Protein AF-A0A060BT26-F1 (afdb_monomer_lite)

Structure (mmCIF, N/CA/C/O backbone):
data_AF-A0A060BT26-F1
#
_entry.id   AF-A0A060BT26-F1
#
loop_
_atom_site.group_PDB
_atom_site.id
_atom_site.type_symbol
_atom_site.label_atom_id
_atom_site.label_alt_id
_atom_site.label_comp_id
_atom_site.label_asym_id
_atom_site.label_entity_id
_atom_site.label_seq_id
_atom_site.pdbx_PDB_ins_code
_atom_site.Cartn_x
_atom_site.Cartn_y
_atom_site.Cartn_z
_atom_site.occupancy
_atom_site.B_iso_or_equiv
_atom_site.auth_seq_id
_atom_site.auth_comp_id
_atom_site.auth_asym_id
_atom_site.auth_atom_id
_atom_site.pdbx_PDB_model_num
ATOM 1 N N . VAL A 1 1 ? -4.367 9.758 -5.819 1.00 43.41 1 VAL A N 1
ATOM 2 C CA . VAL A 1 1 ? -3.385 9.398 -6.867 1.00 43.41 1 VAL A CA 1
ATOM 3 C C . VAL A 1 1 ? -2.254 8.696 -6.158 1.00 43.41 1 VAL A C 1
ATOM 5 O O . VAL A 1 1 ? -1.632 9.319 -5.309 1.00 43.41 1 VAL A O 1
ATOM 8 N N . GLY A 1 2 ? -2.111 7.391 -6.385 1.00 46.22 2 GLY A N 1
ATOM 9 C CA . GLY A 1 2 ? -1.013 6.636 -5.802 1.00 46.22 2 GLY A CA 1
ATOM 10 C C . GLY A 1 2 ? 0.301 7.051 -6.458 1.00 46.22 2 GLY A C 1
ATOM 11 O O . GLY A 1 2 ? 0.306 7.402 -7.641 1.00 46.22 2 GLY A O 1
ATOM 12 N N . PRO A 1 3 ? 1.386 7.070 -5.694 1.00 51.25 3 PRO A N 1
ATOM 13 C CA . PRO A 1 3 ? 2.658 7.548 -6.185 1.00 51.25 3 PRO A CA 1
ATOM 14 C C . PRO A 1 3 ? 3.300 6.554 -7.169 1.00 51.25 3 PRO A C 1
ATOM 16 O O . PRO A 1 3 ? 2.984 5.362 -7.186 1.00 51.25 3 PRO A O 1
ATOM 19 N N . SER A 1 4 ? 4.150 7.074 -8.053 1.00 56.00 4 SER A N 1
ATOM 20 C CA . SER A 1 4 ? 4.577 6.404 -9.289 1.00 56.00 4 SER A CA 1
ATOM 21 C C . SER A 1 4 ? 5.603 5.281 -9.085 1.00 56.00 4 SER A C 1
ATOM 23 O O . SER A 1 4 ? 5.940 4.595 -10.049 1.00 56.00 4 SER A O 1
ATOM 25 N N . TRP A 1 5 ? 6.114 5.093 -7.862 1.00 63.78 5 TRP A N 1
ATOM 26 C CA . TRP A 1 5 ? 7.195 4.161 -7.526 1.00 63.78 5 TRP A CA 1
ATOM 27 C C . TRP A 1 5 ? 6.866 3.296 -6.301 1.00 63.78 5 TRP A C 1
ATOM 29 O O . TRP A 1 5 ? 6.095 3.681 -5.424 1.00 63.78 5 TRP A O 1
ATOM 39 N N . VAL A 1 6 ? 7.492 2.115 -6.226 1.00 70.19 6 VAL A N 1
ATOM 40 C CA . VAL A 1 6 ? 7.308 1.145 -5.127 1.00 70.19 6 VAL A CA 1
ATOM 41 C C . VAL A 1 6 ? 7.586 1.774 -3.756 1.00 70.19 6 VAL A C 1
ATOM 43 O O . VAL A 1 6 ? 6.812 1.560 -2.826 1.00 70.19 6 VAL A O 1
ATOM 46 N N . GLY A 1 7 ? 8.648 2.579 -3.638 1.00 73.25 7 GLY A N 1
ATOM 47 C CA . GLY A 1 7 ? 9.044 3.213 -2.375 1.00 73.25 7 GLY A CA 1
ATOM 48 C C . GLY A 1 7 ? 7.981 4.155 -1.810 1.00 73.25 7 GLY A C 1
ATOM 49 O O . GLY A 1 7 ? 7.688 4.124 -0.619 1.00 73.25 7 GLY A O 1
ATOM 50 N N . ASP A 1 8 ? 7.313 4.919 -2.664 1.00 81.50 8 ASP A N 1
ATOM 51 C CA . ASP A 1 8 ? 6.267 5.822 -2.205 1.00 81.50 8 ASP A CA 1
ATOM 52 C C . ASP A 1 8 ? 5.002 5.063 -1.760 1.00 81.50 8 ASP A C 1
ATOM 54 O O . ASP A 1 8 ? 4.287 5.506 -0.861 1.00 81.50 8 ASP A O 1
ATOM 58 N N . MET A 1 9 ? 4.722 3.897 -2.355 1.00 84.81 9 MET A N 1
ATOM 59 C CA . MET A 1 9 ? 3.626 3.027 -1.912 1.00 84.81 9 MET A CA 1
ATOM 60 C C . MET A 1 9 ? 3.907 2.429 -0.526 1.00 84.81 9 MET A C 1
ATOM 62 O O . MET A 1 9 ? 2.990 2.309 0.284 1.00 84.81 9 MET A O 1
ATOM 66 N N . VAL A 1 10 ? 5.174 2.117 -0.225 1.00 84.94 10 VAL A N 1
ATOM 67 C CA . VAL A 1 10 ? 5.596 1.729 1.132 1.00 84.94 10 VAL A CA 1
ATOM 68 C C . VAL A 1 10 ? 5.324 2.873 2.113 1.00 84.94 10 VAL A C 1
ATOM 70 O O . VAL A 1 10 ? 4.734 2.646 3.166 1.00 84.94 10 VAL A O 1
ATOM 73 N N . MET A 1 11 ? 5.654 4.115 1.744 1.00 88.81 11 MET A N 1
ATOM 74 C CA . MET A 1 11 ? 5.358 5.285 2.581 1.00 88.81 11 MET A CA 1
ATOM 75 C C . MET A 1 11 ? 3.849 5.525 2.749 1.00 88.81 11 MET A C 1
ATOM 77 O O . MET A 1 11 ? 3.402 5.900 3.837 1.00 88.81 11 MET A O 1
ATOM 81 N N . ALA A 1 12 ? 3.047 5.263 1.712 1.00 90.06 12 ALA A N 1
ATOM 82 C CA . ALA A 1 12 ? 1.594 5.435 1.740 1.00 90.06 12 ALA A CA 1
ATOM 83 C C . ALA A 1 12 ? 0.892 4.541 2.778 1.00 90.06 12 ALA A C 1
ATOM 85 O O . ALA A 1 12 ? -0.180 4.911 3.262 1.00 90.06 12 ALA A O 1
ATOM 86 N N . ALA A 1 13 ? 1.495 3.413 3.173 1.00 92.50 13 ALA A N 1
ATOM 87 C CA . ALA A 1 13 ? 0.957 2.553 4.227 1.00 92.50 13 ALA A CA 1
ATOM 88 C C . ALA A 1 13 ? 0.772 3.309 5.556 1.00 92.50 13 ALA A C 1
ATOM 90 O O . ALA A 1 13 ? -0.274 3.183 6.191 1.00 92.50 13 ALA A O 1
ATOM 91 N N . SER A 1 14 ? 1.729 4.171 5.924 1.00 93.94 14 SER A N 1
ATOM 92 C CA . SER A 1 14 ? 1.643 4.982 7.150 1.00 93.94 14 SER A CA 1
ATOM 93 C C . SER A 1 14 ? 0.442 5.937 7.142 1.00 93.94 14 SER A C 1
ATOM 95 O O . SER A 1 14 ? -0.265 6.077 8.139 1.00 93.94 14 SER A O 1
ATOM 97 N N . LEU A 1 15 ? 0.154 6.551 5.991 1.00 93.44 15 LEU A N 1
ATOM 98 C CA . LEU A 1 15 ? -1.002 7.425 5.822 1.00 93.44 15 LEU A CA 1
ATOM 99 C C . LEU A 1 15 ? -2.313 6.640 5.930 1.00 93.44 15 LEU A C 1
ATOM 101 O O . LEU A 1 15 ? -3.255 7.102 6.571 1.00 93.44 15 LEU A O 1
ATOM 105 N N . ILE A 1 16 ? -2.377 5.456 5.319 1.00 94.88 16 ILE A N 1
ATOM 106 C CA . ILE A 1 16 ? -3.562 4.587 5.353 1.00 94.88 16 ILE A CA 1
ATOM 107 C C . ILE A 1 16 ? -3.877 4.170 6.791 1.00 94.88 16 ILE A C 1
ATOM 109 O O . ILE A 1 16 ? -5.034 4.215 7.205 1.00 94.88 16 ILE A O 1
ATOM 113 N N . GLU A 1 17 ? -2.856 3.843 7.577 1.00 95.00 17 GLU A N 1
ATOM 114 C CA . GLU A 1 17 ? -3.005 3.517 8.994 1.00 95.00 17 GLU A CA 1
ATOM 115 C C . GLU A 1 17 ? -3.592 4.692 9.797 1.00 95.00 17 GLU A C 1
ATOM 117 O O . GLU A 1 17 ? -4.583 4.523 10.511 1.00 95.00 17 GLU A O 1
ATOM 122 N N . VAL A 1 18 ? -3.070 5.908 9.607 1.00 96.19 18 VAL A N 1
ATOM 123 C CA . VAL A 1 18 ? -3.605 7.115 10.265 1.00 96.19 18 VAL A CA 1
ATOM 124 C C . VAL A 1 18 ? -5.052 7.395 9.853 1.00 96.19 18 VAL A C 1
ATOM 126 O O . VAL A 1 18 ? -5.880 7.737 10.700 1.00 96.19 18 VAL A O 1
ATOM 129 N N . LEU A 1 19 ? -5.383 7.241 8.568 1.00 95.25 19 LEU A N 1
ATOM 130 C CA . LEU A 1 19 ? -6.747 7.434 8.073 1.00 95.25 19 LEU A CA 1
ATOM 131 C C . LEU A 1 19 ? -7.727 6.440 8.699 1.00 95.25 19 LEU A C 1
ATOM 133 O O . LEU A 1 19 ? -8.821 6.840 9.087 1.00 95.25 19 LEU A O 1
ATOM 137 N N . ARG A 1 20 ? -7.329 5.175 8.867 1.00 95.00 20 ARG A N 1
ATOM 138 C CA . ARG A 1 20 ? -8.162 4.161 9.532 1.00 95.00 20 ARG A CA 1
ATOM 139 C C . ARG A 1 20 ? -8.398 4.461 11.004 1.00 95.00 20 ARG A C 1
ATOM 141 O O . ARG A 1 20 ? -9.481 4.180 11.501 1.00 95.00 20 ARG A O 1
ATOM 148 N N . MET A 1 21 ? -7.405 5.011 11.700 1.00 95.50 21 MET A N 1
ATOM 149 C CA . MET A 1 21 ? -7.575 5.401 13.103 1.00 95.50 21 MET A CA 1
ATOM 150 C C . MET A 1 21 ? -8.525 6.589 13.253 1.00 95.50 21 MET A C 1
ATOM 152 O O . MET A 1 21 ? -9.319 6.623 14.188 1.00 95.50 21 MET A O 1
ATOM 156 N N . ARG A 1 22 ? -8.442 7.566 12.343 1.00 96.25 22 ARG A N 1
ATOM 157 C CA . ARG A 1 22 ? -9.278 8.774 12.392 1.00 96.25 22 ARG A CA 1
ATOM 158 C C . ARG A 1 22 ? -10.706 8.524 11.909 1.00 96.25 22 ARG A C 1
ATOM 160 O O . ARG A 1 22 ? -11.631 9.090 12.471 1.00 96.25 22 ARG A O 1
ATOM 167 N N . GLU A 1 23 ? -10.876 7.669 10.905 1.00 95.06 23 GLU A N 1
ATOM 168 C CA . GLU A 1 23 ? -12.155 7.406 10.235 1.00 95.06 23 GLU A CA 1
ATOM 169 C C . GLU A 1 23 ? -12.424 5.886 10.125 1.00 95.06 23 GLU A C 1
ATOM 171 O O . GLU A 1 23 ? -12.443 5.332 9.020 1.00 95.06 23 GLU A O 1
ATOM 176 N N . PRO A 1 24 ? -12.641 5.170 11.248 1.00 89.19 24 PRO A N 1
ATOM 177 C CA . PRO A 1 24 ? -12.653 3.699 11.293 1.00 89.19 24 PRO A CA 1
ATOM 178 C C . PRO A 1 24 ? -13.760 3.007 10.477 1.00 89.19 24 PRO A C 1
ATOM 180 O O . PRO A 1 24 ? -13.701 1.795 10.281 1.00 89.19 24 PRO A O 1
ATOM 183 N N . GLY A 1 25 ? -14.749 3.744 9.963 1.00 91.88 25 GLY A N 1
ATOM 184 C CA . GLY A 1 25 ? -15.808 3.218 9.091 1.00 91.88 25 GLY A CA 1
ATOM 185 C C . GLY A 1 25 ? -15.642 3.547 7.605 1.00 91.88 25 GLY A C 1
ATOM 186 O O . GLY A 1 25 ? -16.482 3.150 6.797 1.00 91.88 25 GLY A O 1
ATOM 187 N N . ARG A 1 26 ? -14.602 4.298 7.221 1.00 94.50 26 ARG A N 1
ATOM 188 C CA . ARG A 1 26 ? -14.473 4.826 5.860 1.00 94.50 26 ARG A CA 1
ATOM 189 C C . ARG A 1 26 ? -13.572 3.921 5.010 1.00 94.50 26 ARG A C 1
ATOM 191 O O . ARG A 1 26 ? -12.381 3.811 5.296 1.00 94.50 26 ARG A O 1
ATOM 198 N N . PRO A 1 27 ? -14.102 3.261 3.962 1.00 94.44 27 PRO A N 1
ATOM 199 C CA . PRO A 1 27 ? -13.309 2.354 3.143 1.00 94.44 27 PRO A CA 1
ATOM 200 C C . PRO A 1 27 ? -12.262 3.113 2.326 1.00 94.44 27 PRO A C 1
ATOM 202 O O . PRO A 1 27 ? -12.549 4.161 1.746 1.00 94.44 27 PRO A O 1
ATOM 205 N N . ILE A 1 28 ? -11.058 2.548 2.242 1.00 95.19 28 ILE A N 1
ATOM 206 C CA . ILE A 1 28 ? -9.931 3.136 1.514 1.00 95.19 28 ILE A CA 1
ATOM 207 C C . ILE A 1 28 ? -9.638 2.277 0.285 1.00 95.19 28 ILE A C 1
ATOM 209 O O . ILE A 1 28 ? -9.250 1.118 0.411 1.00 95.19 28 ILE A O 1
ATOM 213 N N . ASP A 1 29 ? -9.801 2.854 -0.903 1.00 95.06 29 ASP A N 1
ATOM 214 C CA . ASP A 1 29 ? -9.373 2.241 -2.159 1.00 95.06 29 ASP A CA 1
ATOM 215 C C . ASP A 1 29 ? -8.090 2.925 -2.653 1.00 95.06 29 ASP A C 1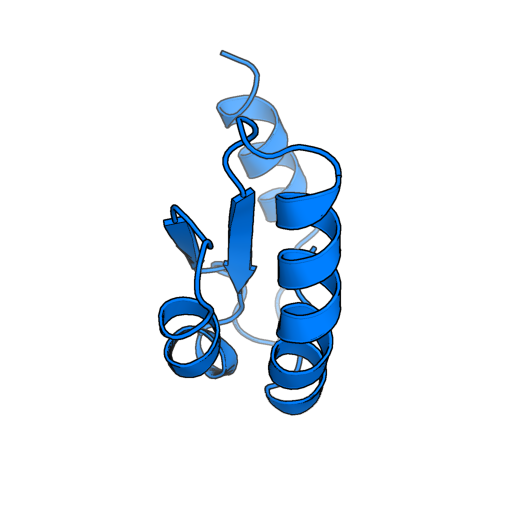
ATOM 217 O O . ASP A 1 29 ? -7.960 4.150 -2.597 1.00 95.06 29 ASP A O 1
ATOM 221 N N . VAL A 1 30 ? -7.138 2.138 -3.153 1.00 91.56 30 VAL A N 1
ATOM 222 C CA . VAL A 1 30 ? -5.831 2.626 -3.613 1.00 91.56 30 VAL A CA 1
ATOM 223 C C . VAL A 1 30 ? -5.682 2.383 -5.104 1.00 91.56 30 VAL A C 1
ATOM 225 O O . VAL A 1 30 ? -5.718 1.249 -5.564 1.00 91.56 30 VAL A O 1
ATOM 228 N N . LEU A 1 31 ? -5.453 3.452 -5.862 1.00 91.06 31 LEU A N 1
ATOM 229 C CA . LEU A 1 31 ? -5.033 3.374 -7.259 1.00 91.06 31 LEU A CA 1
ATOM 230 C C . LEU A 1 31 ? -3.512 3.209 -7.320 1.00 91.06 31 LEU A C 1
ATOM 232 O O . LEU A 1 31 ? -2.803 4.073 -6.805 1.00 91.06 31 LEU A O 1
ATOM 236 N N . ALA A 1 32 ? -3.014 2.145 -7.951 1.00 87.88 32 ALA A N 1
ATOM 237 C CA . ALA A 1 32 ? -1.581 1.843 -8.014 1.00 87.88 32 ALA A CA 1
ATOM 238 C C . ALA A 1 32 ? -1.135 1.437 -9.431 1.00 87.88 32 ALA A C 1
ATOM 240 O O . ALA A 1 32 ? -1.848 0.678 -10.092 1.00 87.88 32 ALA A O 1
ATOM 241 N N . PRO A 1 33 ? 0.036 1.891 -9.915 1.00 84.19 33 PRO A N 1
ATOM 242 C CA . PRO A 1 33 ? 0.598 1.410 -11.177 1.00 84.19 33 PRO A CA 1
ATOM 243 C C . PRO A 1 33 ? 0.982 -0.079 -11.084 1.00 84.19 33 PRO A C 1
ATOM 245 O O . PRO A 1 33 ? 1.240 -0.564 -9.978 1.00 84.19 33 PRO A O 1
ATOM 248 N N . PRO A 1 34 ? 1.101 -0.806 -12.216 1.00 84.75 34 PRO A N 1
ATOM 249 C CA . PRO A 1 34 ? 1.382 -2.244 -12.221 1.00 84.75 34 PRO A CA 1
ATOM 250 C C . PRO A 1 34 ? 2.571 -2.673 -11.354 1.00 84.75 34 PRO A C 1
ATOM 252 O O . PRO A 1 34 ? 2.472 -3.654 -10.621 1.00 84.75 34 PRO A O 1
ATOM 255 N N . ALA A 1 35 ? 3.655 -1.890 -11.366 1.00 83.62 35 ALA A N 1
ATOM 256 C CA . ALA A 1 35 ? 4.856 -2.153 -10.574 1.00 83.62 35 ALA A CA 1
ATOM 257 C C . ALA A 1 35 ? 4.625 -2.079 -9.052 1.00 83.62 35 ALA A C 1
ATOM 259 O O . ALA A 1 35 ? 5.276 -2.793 -8.295 1.00 83.62 35 ALA A O 1
ATOM 260 N N . ALA A 1 36 ? 3.687 -1.245 -8.593 1.00 87.31 36 ALA A N 1
ATOM 261 C CA . ALA A 1 36 ? 3.379 -1.064 -7.174 1.00 87.31 36 ALA A CA 1
ATOM 262 C C . ALA A 1 36 ? 2.175 -1.900 -6.703 1.00 87.31 36 ALA A C 1
ATOM 264 O O . ALA A 1 36 ? 1.913 -1.963 -5.501 1.00 87.31 36 ALA A O 1
ATOM 265 N N . LEU A 1 37 ? 1.447 -2.562 -7.614 1.00 88.44 37 LEU A N 1
ATOM 266 C CA . LEU A 1 37 ? 0.277 -3.377 -7.270 1.00 88.44 37 LEU A CA 1
ATOM 267 C C . LEU A 1 37 ? 0.555 -4.473 -6.229 1.00 88.44 37 LEU A C 1
ATOM 269 O O . LEU A 1 37 ? -0.301 -4.652 -5.361 1.00 88.44 37 LEU A O 1
ATOM 273 N N . PRO A 1 38 ? 1.683 -5.217 -6.274 1.00 90.69 38 PRO A N 1
ATOM 274 C CA . PRO A 1 38 ? 1.963 -6.234 -5.263 1.00 90.69 38 PRO A CA 1
ATOM 275 C C . PRO A 1 38 ? 2.044 -5.641 -3.855 1.00 90.69 38 PRO A C 1
ATOM 277 O O . PRO A 1 38 ? 1.427 -6.180 -2.946 1.00 90.69 38 PRO A O 1
ATOM 280 N N . VAL A 1 39 ? 2.720 -4.498 -3.696 1.00 90.50 39 VAL A N 1
ATOM 281 C CA . VAL A 1 39 ? 2.843 -3.808 -2.401 1.00 90.50 39 VAL A CA 1
ATOM 282 C C . VAL A 1 39 ? 1.500 -3.239 -1.959 1.00 90.50 39 VAL A C 1
ATOM 284 O O . VAL A 1 39 ? 1.081 -3.460 -0.829 1.00 90.50 39 VAL A O 1
ATOM 287 N N . ALA A 1 40 ? 0.777 -2.568 -2.858 1.00 90.38 40 ALA A N 1
ATOM 288 C CA . ALA A 1 40 ? -0.508 -1.955 -2.537 1.00 90.38 40 ALA A CA 1
ATOM 289 C C . ALA A 1 40 ? -1.566 -2.973 -2.067 1.00 90.38 40 ALA A C 1
ATOM 291 O O . ALA A 1 40 ? -2.393 -2.640 -1.220 1.00 90.38 40 ALA A O 1
ATOM 292 N N . ARG A 1 41 ? -1.520 -4.216 -2.569 1.00 93.75 41 ARG A N 1
ATOM 293 C CA . ARG A 1 41 ? -2.399 -5.313 -2.124 1.00 93.75 41 ARG A CA 1
ATOM 294 C C . ARG A 1 41 ? -2.078 -5.842 -0.725 1.00 93.75 41 ARG A C 1
ATOM 296 O O . ARG A 1 41 ? -2.925 -6.500 -0.133 1.00 93.75 41 ARG A O 1
ATOM 303 N N . MET A 1 42 ? -0.879 -5.580 -0.208 1.00 94.75 42 MET A N 1
ATOM 304 C CA . MET A 1 42 ? -0.450 -6.029 1.121 1.00 94.75 42 MET A CA 1
ATOM 305 C C . MET A 1 42 ? -0.757 -5.006 2.222 1.00 94.75 42 MET A C 1
ATOM 307 O O . MET A 1 42 ? -0.625 -5.329 3.401 1.00 94.75 42 MET A O 1
ATOM 311 N N . ILE A 1 43 ? -1.158 -3.777 1.874 1.00 94.12 43 ILE A N 1
ATOM 312 C CA . ILE A 1 43 ? -1.394 -2.724 2.868 1.00 94.12 43 ILE A CA 1
ATOM 313 C C . ILE A 1 43 ? -2.681 -3.010 3.648 1.00 94.12 43 ILE A C 1
ATOM 315 O O . ILE A 1 43 ? -3.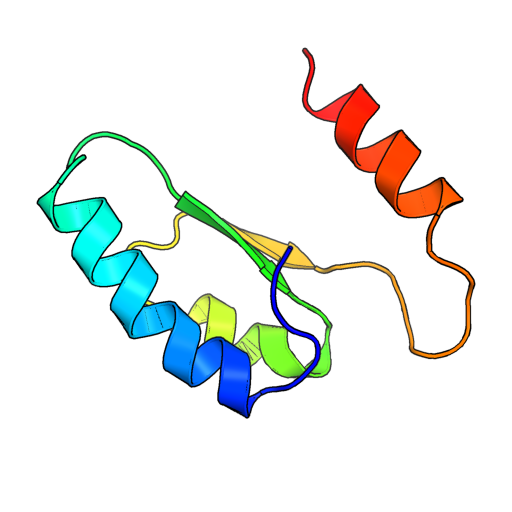784 -3.030 3.096 1.00 94.12 43 ILE A O 1
ATOM 319 N N . LEU A 1 44 ? -2.541 -3.179 4.963 1.00 91.94 44 LEU A N 1
ATOM 320 C CA . LEU A 1 44 ? -3.655 -3.503 5.843 1.00 91.94 44 LEU A CA 1
ATOM 321 C C . LEU A 1 44 ? -4.688 -2.368 5.896 1.00 91.94 44 LEU A C 1
ATOM 323 O O . LEU A 1 44 ? -4.406 -1.235 6.287 1.00 91.94 44 LEU A O 1
ATOM 327 N N . GLY 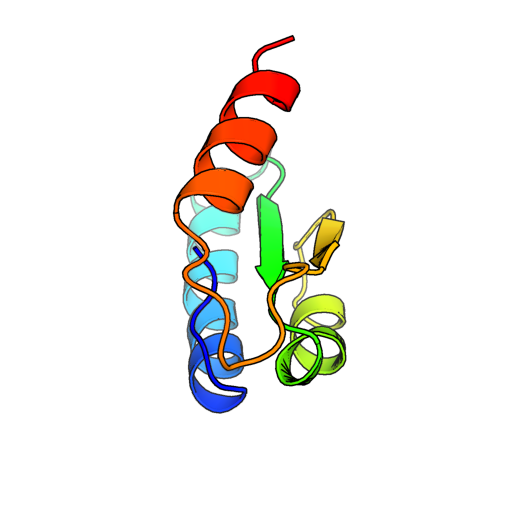A 1 45 ? -5.929 -2.724 5.573 1.00 91.38 45 GLY A N 1
ATOM 328 C CA . GLY A 1 45 ? -7.074 -1.818 5.584 1.00 91.38 45 GLY A CA 1
ATOM 329 C C . GLY A 1 45 ? -7.232 -0.969 4.325 1.00 91.38 45 GLY A C 1
ATOM 330 O O . GLY A 1 45 ? -8.083 -0.081 4.288 1.00 91.38 45 GLY A O 1
ATOM 331 N N . VAL A 1 46 ? -6.493 -1.305 3.266 1.00 94.62 46 VAL A N 1
ATOM 332 C CA . VAL A 1 46 ? -6.955 -1.054 1.900 1.00 94.62 46 VAL A CA 1
ATOM 333 C C . VAL A 1 46 ? -8.057 -2.058 1.573 1.00 94.62 46 VAL A C 1
ATOM 335 O O . VAL A 1 46 ? -7.868 -3.266 1.692 1.00 94.62 46 VAL A O 1
ATOM 338 N N . ARG A 1 47 ? -9.219 -1.559 1.150 1.00 95.75 47 ARG A N 1
ATOM 339 C CA . ARG A 1 47 ? -10.359 -2.379 0.724 1.00 95.75 47 ARG A CA 1
ATOM 340 C C . ARG A 1 47 ? -10.160 -2.910 -0.692 1.00 95.75 47 ARG A C 1
ATOM 342 O O . ARG A 1 47 ? -10.395 -4.087 -0.947 1.00 95.75 47 ARG A O 1
ATOM 349 N N . ARG A 1 48 ? -9.774 -2.039 -1.628 1.00 94.00 48 ARG A N 1
ATOM 350 C CA . ARG A 1 48 ? -9.522 -2.410 -3.028 1.00 94.00 48 ARG A CA 1
ATOM 351 C C . ARG A 1 48 ? -8.268 -1.735 -3.542 1.00 94.00 48 ARG A C 1
ATOM 353 O O . ARG A 1 48 ? -8.078 -0.536 -3.352 1.00 94.00 48 ARG A O 1
ATOM 360 N N . THR A 1 49 ? -7.457 -2.491 -4.270 1.00 92.12 49 THR A N 1
ATOM 361 C CA . THR A 1 49 ? -6.373 -1.935 -5.076 1.00 92.12 49 THR A CA 1
ATOM 362 C C . THR A 1 49 ? -6.804 -1.909 -6.536 1.00 92.12 49 THR A C 1
ATOM 364 O O . THR A 1 49 ? -7.052 -2.957 -7.131 1.00 92.12 49 THR A O 1
ATOM 367 N N . ILE A 1 50 ? -6.891 -0.717 -7.113 1.00 90.56 50 ILE A N 1
ATOM 368 C CA . ILE A 1 50 ? -7.326 -0.488 -8.487 1.00 90.56 50 ILE A CA 1
ATOM 369 C C . ILE A 1 50 ? -6.075 -0.273 -9.351 1.00 90.56 50 ILE A C 1
ATOM 371 O O . ILE A 1 50 ? -5.300 0.650 -9.079 1.00 90.56 50 ILE A O 1
ATOM 375 N N . PRO A 1 51 ? -5.831 -1.107 -10.375 1.00 87.06 51 PRO A N 1
ATOM 376 C CA . PRO A 1 51 ? -4.705 -0.910 -11.272 1.00 87.06 51 PRO A CA 1
ATOM 377 C C . PRO A 1 51 ? -4.870 0.393 -12.054 1.00 87.06 51 PRO A C 1
ATOM 379 O O . PRO A 1 51 ? -5.876 0.617 -12.724 1.00 87.06 51 PRO A O 1
ATOM 382 N N . LEU A 1 52 ? -3.860 1.255 -11.982 1.00 82.00 52 LEU A N 1
ATOM 383 C CA . LEU A 1 52 ? -3.763 2.421 -12.842 1.00 82.00 52 LEU A CA 1
ATOM 384 C C . LEU A 1 52 ? -3.335 1.919 -14.229 1.00 82.00 52 LEU A C 1
ATOM 386 O O . LEU A 1 52 ? -2.193 1.497 -14.405 1.00 82.00 52 LEU A O 1
ATOM 390 N N . GLY A 1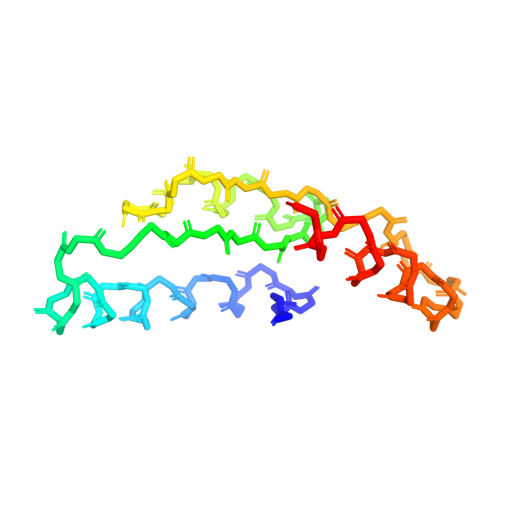 53 ? -4.252 1.929 -15.199 1.00 66.00 53 GLY A N 1
ATOM 391 C CA . GLY A 1 53 ? -4.038 1.453 -16.576 1.00 66.00 53 GLY A CA 1
ATOM 392 C C . GLY A 1 53 ? -3.126 2.343 -17.426 1.00 66.00 53 GLY A C 1
ATOM 393 O O . GLY A 1 53 ? -3.375 2.518 -18.611 1.00 66.00 53 GLY A O 1
ATOM 394 N N . LEU A 1 54 ? -2.107 2.950 -16.822 1.00 58.44 54 LEU A N 1
ATOM 395 C CA . LEU A 1 54 ? -1.160 3.837 -17.483 1.00 58.44 54 LEU A CA 1
ATOM 396 C C . LEU A 1 54 ? 0.218 3.182 -17.409 1.00 58.44 54 LEU A C 1
ATOM 398 O O . LEU A 1 54 ? 0.914 3.266 -16.395 1.00 58.44 54 LEU A O 1
ATOM 402 N N . ALA A 1 55 ? 0.591 2.480 -18.478 1.00 47.75 55 ALA A N 1
ATOM 403 C CA . ALA A 1 55 ? 1.988 2.153 -18.717 1.00 47.75 55 ALA A CA 1
ATOM 404 C C . ALA A 1 55 ? 2.757 3.465 -18.956 1.00 47.75 55 ALA A C 1
ATOM 406 O O . ALA A 1 55 ? 2.215 4.425 -19.504 1.00 47.75 55 ALA A O 1
ATOM 407 N N . HIS A 1 56 ? 4.005 3.531 -18.491 1.00 51.12 56 HIS A N 1
ATOM 408 C CA . HIS A 1 56 ? 4.838 4.725 -18.630 1.00 51.12 56 HIS A CA 1
ATOM 409 C C . HIS A 1 56 ? 4.960 5.120 -20.112 1.00 51.12 56 HIS A C 1
ATOM 411 O O . HIS A 1 56 ? 5.502 4.351 -20.899 1.00 51.12 56 HIS A O 1
ATOM 417 N N . GLY A 1 57 ? 4.471 6.312 -20.476 1.00 47.50 57 GLY A N 1
ATOM 418 C CA . GLY A 1 57 ? 4.648 6.898 -21.812 1.00 47.50 57 GLY A CA 1
ATOM 419 C C . GLY A 1 57 ? 3.404 7.541 -22.429 1.00 47.50 57 GLY A C 1
ATOM 420 O O . GLY A 1 57 ? 3.550 8.415 -23.277 1.00 47.50 57 GLY A O 1
ATOM 421 N N . GLU A 1 58 ? 2.191 7.193 -21.991 1.00 46.59 58 GLU A N 1
ATOM 422 C CA . GLU A 1 58 ? 0.971 7.816 -22.521 1.00 46.59 58 GLU A CA 1
ATOM 423 C C . GLU A 1 58 ? 0.450 8.911 -21.588 1.00 46.59 58 GLU A C 1
ATOM 425 O O . GLU A 1 58 ? 0.307 8.724 -20.378 1.00 46.59 58 GLU A O 1
ATOM 430 N N . LEU A 1 59 ? 0.174 10.084 -22.162 1.00 47.53 59 LEU A N 1
ATOM 431 C CA . LEU A 1 59 ? -0.383 11.254 -21.488 1.00 47.53 59 LEU A CA 1
ATOM 432 C C . LEU A 1 59 ? -1.743 10.908 -20.850 1.00 47.53 59 LEU A C 1
ATOM 434 O O . LEU A 1 59 ? -2.807 11.095 -21.438 1.00 47.53 59 LEU A O 1
ATOM 438 N N . GLY A 1 60 ? -1.703 10.425 -19.605 1.00 52.62 60 GLY A N 1
ATOM 439 C CA . GLY A 1 60 ? -2.833 9.911 -18.820 1.00 52.62 60 GLY A CA 1
ATOM 440 C C . GLY A 1 60 ? -3.886 10.939 -18.394 1.00 52.62 60 GLY A C 1
ATOM 441 O O . GLY A 1 60 ? -4.628 10.703 -17.440 1.00 52.62 60 GLY A O 1
ATOM 442 N N . PHE A 1 61 ? -3.970 12.084 -19.071 1.00 54.09 61 PHE A N 1
ATOM 443 C CA . PHE A 1 61 ? -4.977 13.110 -18.813 1.00 54.09 61 PHE A CA 1
ATOM 444 C C . PHE A 1 61 ? -6.389 12.621 -19.183 1.00 54.09 61 PHE A C 1
ATOM 446 O O . PHE A 1 61 ? -7.313 12.747 -18.382 1.00 54.09 61 PHE A O 1
ATOM 453 N N . MET A 1 62 ? -6.541 11.958 -20.337 1.00 54.59 62 MET A N 1
ATOM 454 C CA . MET A 1 62 ? -7.836 11.423 -20.789 1.00 54.59 62 MET A CA 1
ATOM 455 C C . MET A 1 62 ? -8.318 10.229 -19.949 1.00 54.59 62 MET A C 1
ATOM 457 O O . MET A 1 62 ? -9.506 10.122 -19.645 1.00 54.59 62 MET A O 1
ATOM 461 N N . ALA A 1 63 ? -7.404 9.361 -19.502 1.00 58.31 63 ALA A N 1
ATOM 462 C CA . ALA A 1 63 ? -7.740 8.224 -18.638 1.00 58.31 63 ALA A CA 1
ATOM 463 C C . ALA A 1 63 ? -8.203 8.670 -17.240 1.00 58.31 63 ALA A C 1
ATOM 465 O O . ALA A 1 63 ? -9.158 8.120 -16.691 1.00 58.31 63 ALA A O 1
ATOM 466 N N . ARG A 1 64 ? -7.571 9.712 -16.679 1.00 60.00 64 ARG A N 1
ATOM 467 C CA . ARG A 1 64 ? -7.985 10.316 -15.403 1.00 60.00 64 ARG A CA 1
ATOM 468 C C . ARG A 1 64 ? -9.396 10.897 -15.457 1.00 60.00 64 ARG A C 1
ATOM 470 O O . ARG A 1 64 ? -10.106 10.820 -14.459 1.00 60.00 64 ARG A O 1
ATOM 477 N N . TRP A 1 65 ? -9.792 11.476 -16.592 1.00 59.25 65 TRP A N 1
ATOM 478 C CA . TRP A 1 65 ? -11.111 12.093 -16.731 1.00 59.25 65 TRP A CA 1
ATOM 479 C C . TRP A 1 65 ? -12.231 11.046 -16.812 1.00 59.25 65 TRP A C 1
ATOM 481 O O . TRP A 1 65 ? -13.256 11.204 -16.155 1.00 59.25 65 TRP A O 1
ATOM 491 N N . ARG A 1 66 ? -11.995 9.921 -17.504 1.00 56.97 66 ARG A N 1
ATOM 492 C CA . ARG A 1 66 ? -12.947 8.794 -1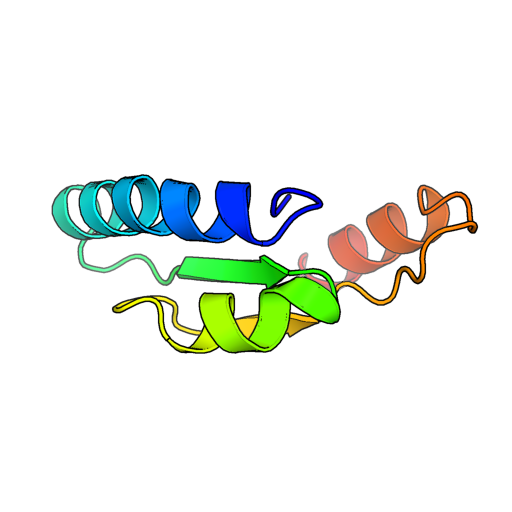7.561 1.00 56.97 66 ARG A CA 1
ATOM 493 C C . ARG A 1 66 ? -13.141 8.099 -16.209 1.00 56.97 66 ARG A C 1
ATOM 495 O O . ARG A 1 66 ? -14.273 7.861 -15.815 1.00 56.97 66 ARG A O 1
ATOM 502 N N . LEU A 1 67 ? -12.065 7.865 -15.451 1.00 60.88 67 LEU A N 1
ATOM 503 C CA . LEU A 1 67 ? -12.156 7.264 -14.108 1.00 60.88 67 LEU A CA 1
ATOM 504 C C . LEU A 1 67 ? -12.959 8.121 -13.109 1.00 60.88 67 LEU A C 1
ATOM 506 O O . LEU A 1 67 ? -13.634 7.579 -12.234 1.00 60.88 67 LEU A O 1
ATOM 510 N N . GLY A 1 68 ? -12.885 9.452 -13.227 1.00 58.81 68 GLY A N 1
ATOM 511 C CA . GLY A 1 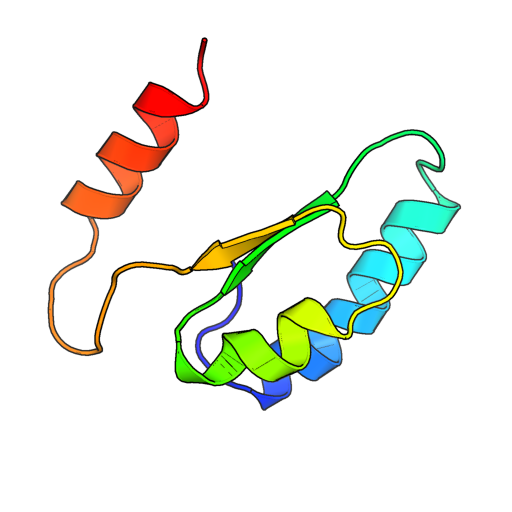68 ? -13.670 10.369 -12.395 1.00 58.81 68 GLY A CA 1
ATOM 512 C C . GLY A 1 68 ? -15.158 10.394 -12.754 1.00 58.81 68 GLY A C 1
ATOM 513 O O . GLY A 1 68 ? -15.983 10.568 -11.864 1.00 58.81 68 GLY A O 1
ATOM 514 N N . ALA A 1 69 ? -15.494 10.186 -14.030 1.00 57.81 69 ALA A N 1
ATOM 515 C CA . ALA A 1 69 ? -16.874 10.139 -14.506 1.00 57.81 69 ALA A CA 1
ATOM 516 C C . ALA A 1 69 ? -17.600 8.853 -14.068 1.00 57.81 69 ALA A C 1
ATOM 518 O O . ALA A 1 69 ? -18.742 8.929 -13.627 1.00 57.81 69 ALA A O 1
ATOM 519 N N . ASP A 1 70 ? -16.921 7.701 -14.092 1.00 53.72 70 ASP A N 1
ATOM 520 C CA . ASP A 1 70 ? -17.524 6.414 -13.698 1.00 53.72 70 ASP A CA 1
ATOM 521 C C . ASP A 1 70 ? -17.703 6.264 -12.177 1.00 53.72 70 ASP A C 1
ATOM 523 O O . ASP A 1 70 ? -18.520 5.475 -11.714 1.00 53.72 70 ASP A O 1
ATOM 527 N N . SER A 1 71 ? -16.950 7.026 -11.377 1.00 53.31 71 SER A N 1
ATOM 528 C CA . SER A 1 71 ? -17.042 6.993 -9.907 1.00 53.31 71 SER A CA 1
ATOM 529 C C . SER A 1 71 ? -18.124 7.927 -9.339 1.00 53.31 71 SER A C 1
ATOM 531 O O . SER A 1 71 ? -18.248 8.033 -8.119 1.00 53.31 71 SER A O 1
ATOM 533 N N . ALA A 1 72 ? -18.856 8.646 -10.200 1.00 52.03 72 ALA A N 1
ATOM 534 C CA . ALA A 1 72 ? -19.883 9.625 -9.832 1.00 52.03 72 ALA A CA 1
ATOM 535 C C . ALA A 1 72 ? -21.325 9.073 -9.900 1.00 52.03 72 ALA A C 1
ATOM 537 O O . ALA A 1 72 ? -22.271 9.862 -9.931 1.00 52.03 72 ALA A O 1
ATOM 538 N N . GLN A 1 73 ? -21.493 7.747 -9.923 1.00 40.91 73 GLN A N 1
ATOM 539 C CA . GLN A 1 73 ? -22.790 7.064 -9.879 1.00 40.91 73 GLN A CA 1
ATOM 540 C C . GLN A 1 73 ? -22.954 6.243 -8.598 1.00 40.91 73 GLN A C 1
ATOM 542 O O . GLN A 1 73 ? -21.960 5.621 -8.158 1.00 40.91 73 GLN A O 1
#

Radius of gyration: 12.9 Å; chains: 1; bounding box: 32×19×36 Å

Organism: NCBI:txid378177

Secondary structure (DSSP, 8-state):
---SSHHHHHHHHHHHHHHHHH-TT--EEEEE-GGGHHHHTTSTTEEEEEE----TTS-THHHHHHHHHHTT-

Sequence (73 aa):
VGPSWVGDMVMAASLIEVLRMREPGRPIDVLAPPAALPVARMILGVRRTIPLGLAHGELGFMARWRLGADSAQ

Foldseek 3Di:
DQDQDQVSLVVVLVVLVVCCVVPVPDQAEAEYEPRNQVVNVPRPRHPYYHYDPDDPDDPCPVVVVVVVVVVPD

pLDDT: mean 77.37, std 18.47, range [40.91, 96.25]